Protein AF-A0A527VNT4-F1 (afdb_monomer_lite)

Structure (mmCIF, N/CA/C/O backbone):
data_AF-A0A527VNT4-F1
#
_entry.id   AF-A0A527VNT4-F1
#
loop_
_atom_site.group_PDB
_atom_site.id
_atom_site.type_symbol
_atom_site.label_atom_id
_atom_site.label_alt_id
_atom_site.label_comp_id
_atom_site.label_asym_id
_atom_site.label_entity_id
_atom_site.label_seq_id
_atom_site.pdbx_PDB_ins_code
_atom_site.Cartn_x
_atom_site.Cartn_y
_atom_site.Cartn_z
_atom_site.occupancy
_atom_site.B_iso_or_equiv
_atom_site.auth_seq_id
_atom_site.auth_comp_id
_atom_site.auth_asym_id
_atom_site.auth_atom_id
_atom_site.pdbx_PDB_model_num
ATOM 1 N N . ALA A 1 1 ? 6.107 -6.213 -21.093 1.00 64.38 1 ALA A N 1
ATOM 2 C CA . ALA A 1 1 ? 5.221 -5.391 -20.239 1.00 64.38 1 ALA A CA 1
ATOM 3 C C . ALA A 1 1 ? 4.875 -6.086 -18.918 1.00 64.38 1 ALA A C 1
ATOM 5 O O . ALA A 1 1 ? 5.212 -5.537 -17.880 1.00 64.38 1 ALA A O 1
ATOM 6 N N . ALA A 1 2 ? 4.307 -7.303 -18.926 1.00 72.25 2 ALA A N 1
ATOM 7 C CA . ALA A 1 2 ? 3.829 -7.984 -17.708 1.00 72.25 2 ALA A CA 1
ATOM 8 C C . ALA A 1 2 ? 4.857 -8.091 -16.556 1.00 72.25 2 ALA A C 1
ATOM 10 O O . ALA A 1 2 ? 4.521 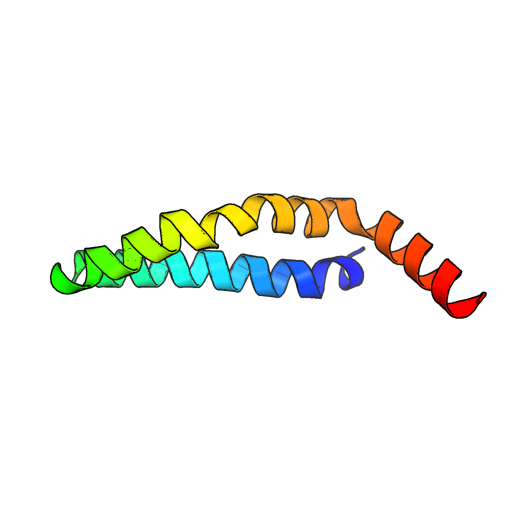-7.805 -15.413 1.00 72.25 2 ALA A O 1
ATOM 11 N N . MET A 1 3 ? 6.122 -8.426 -16.842 1.00 84.31 3 MET A N 1
ATOM 12 C CA . MET A 1 3 ? 7.167 -8.508 -15.804 1.00 84.31 3 MET A CA 1
ATOM 13 C C . MET A 1 3 ? 7.582 -7.147 -15.225 1.00 84.31 3 MET A C 1
ATOM 15 O O . MET A 1 3 ? 7.906 -7.069 -14.046 1.00 84.31 3 MET A O 1
ATOM 19 N N . ALA A 1 4 ? 7.526 -6.066 -16.010 1.00 89.88 4 ALA A N 1
ATOM 20 C CA . ALA A 1 4 ? 7.900 -4.728 -15.541 1.00 89.88 4 ALA A CA 1
ATOM 21 C C . ALA A 1 4 ? 6.920 -4.186 -14.484 1.00 89.88 4 ALA A C 1
ATOM 23 O O . ALA A 1 4 ? 7.316 -3.463 -13.573 1.00 89.88 4 ALA A O 1
ATOM 24 N N . GLY A 1 5 ? 5.644 -4.568 -14.588 1.00 93.00 5 GLY A N 1
ATOM 25 C CA . GLY A 1 5 ? 4.595 -4.161 -13.657 1.00 93.00 5 GLY A CA 1
ATOM 26 C C . GLY A 1 5 ? 4.460 -5.046 -12.414 1.00 93.00 5 GLY A C 1
ATOM 27 O O . GLY A 1 5 ? 3.724 -4.678 -11.504 1.00 93.00 5 GLY A O 1
ATOM 28 N N . ALA A 1 6 ? 5.147 -6.190 -12.331 1.00 95.81 6 ALA A N 1
ATOM 29 C CA . ALA A 1 6 ? 4.907 -7.184 -11.279 1.00 95.81 6 ALA A CA 1
ATOM 30 C C . ALA A 1 6 ? 5.171 -6.639 -9.862 1.00 95.81 6 ALA A C 1
ATOM 32 O O . ALA A 1 6 ? 4.320 -6.749 -8.979 1.00 95.81 6 ALA A O 1
ATOM 33 N N . THR A 1 7 ? 6.317 -5.989 -9.650 1.00 95.06 7 THR A N 1
ATOM 34 C CA . THR A 1 7 ? 6.684 -5.393 -8.355 1.00 95.06 7 THR A CA 1
ATOM 35 C C . THR A 1 7 ? 5.743 -4.259 -7.926 1.00 95.06 7 THR A C 1
ATOM 37 O O . THR A 1 7 ? 5.220 -4.322 -6.808 1.00 95.06 7 THR A O 1
ATOM 40 N N . PRO A 1 8 ? 5.470 -3.224 -8.755 1.00 96.81 8 PRO A N 1
ATOM 41 C CA . PRO A 1 8 ? 4.520 -2.186 -8.359 1.00 96.81 8 PRO A CA 1
ATOM 42 C C . PRO A 1 8 ? 3.098 -2.737 -8.180 1.00 96.81 8 PRO A C 1
ATOM 44 O O . PRO A 1 8 ? 2.381 -2.262 -7.298 1.00 96.81 8 PRO A O 1
ATOM 47 N N . TYR A 1 9 ? 2.711 -3.776 -8.930 1.00 97.50 9 TYR A N 1
ATOM 48 C CA . TYR A 1 9 ? 1.420 -4.439 -8.759 1.00 97.50 9 TYR A CA 1
ATOM 49 C C . TYR A 1 9 ? 1.311 -5.155 -7.411 1.00 97.50 9 TYR A C 1
ATOM 51 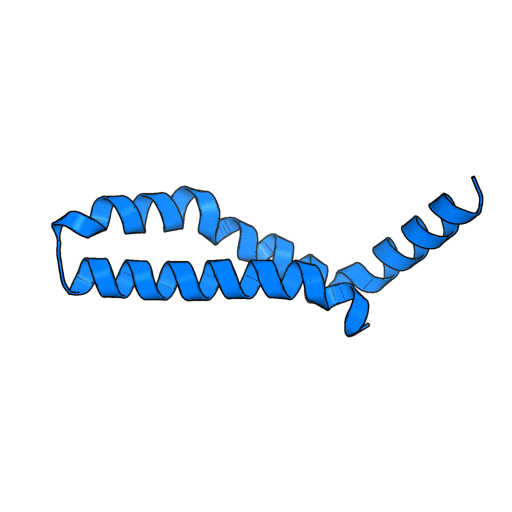O O . TYR A 1 9 ? 0.316 -4.972 -6.716 1.00 97.50 9 TYR A O 1
ATOM 59 N N . LEU A 1 10 ? 2.341 -5.901 -6.995 1.00 97.88 10 LEU A N 1
ATOM 60 C CA . LEU A 1 10 ? 2.355 -6.588 -5.700 1.00 97.88 10 LEU A CA 1
ATOM 61 C C . LEU A 1 10 ? 2.138 -5.612 -4.532 1.00 97.88 10 LEU A C 1
ATOM 63 O O . LEU A 1 10 ? 1.355 -5.891 -3.620 1.00 97.88 10 LEU A O 1
ATOM 67 N N . ARG A 1 11 ? 2.783 -4.440 -4.570 1.00 98.12 11 ARG A N 1
ATOM 68 C CA . ARG A 1 11 ? 2.579 -3.400 -3.549 1.00 98.12 11 ARG A CA 1
ATOM 69 C C . ARG A 1 11 ? 1.174 -2.807 -3.630 1.00 98.12 11 ARG A C 1
ATOM 71 O O . ARG A 1 11 ? 0.531 -2.642 -2.597 1.00 98.12 11 ARG A O 1
ATOM 78 N N . LEU A 1 12 ? 0.687 -2.522 -4.839 1.00 98.44 12 LEU A N 1
ATOM 79 C CA . LEU A 1 12 ? -0.658 -1.986 -5.052 1.00 98.44 12 LEU A CA 1
ATOM 80 C C . LEU A 1 12 ? -1.723 -2.906 -4.462 1.00 98.44 12 LEU A C 1
ATOM 82 O O . LEU A 1 12 ? -2.556 -2.446 -3.683 1.00 98.44 12 LEU A O 1
ATOM 86 N N . ILE A 1 13 ? -1.692 -4.195 -4.812 1.00 98.25 13 ILE A N 1
ATOM 87 C CA . ILE A 1 13 ? -2.713 -5.141 -4.356 1.00 98.25 13 ILE A CA 1
ATOM 88 C C . ILE A 1 13 ? -2.629 -5.365 -2.847 1.00 98.25 13 ILE A C 1
ATOM 90 O O . ILE A 1 13 ? -3.663 -5.448 -2.191 1.00 98.25 13 ILE A O 1
ATOM 94 N N . SER A 1 14 ? -1.421 -5.360 -2.276 1.00 98.44 14 SER A N 1
ATOM 95 C CA . SER A 1 14 ? -1.224 -5.437 -0.824 1.00 98.44 14 SER A CA 1
ATOM 96 C C . SER A 1 14 ? -1.865 -4.253 -0.094 1.00 98.44 14 SER A C 1
ATOM 98 O O . SER A 1 14 ? -2.543 -4.448 0.912 1.00 98.44 14 SER A O 1
ATOM 100 N N . LEU A 1 15 ? -1.711 -3.030 -0.615 1.00 98.69 15 LEU A N 1
ATOM 101 C CA . LEU A 1 15 ? -2.335 -1.836 -0.038 1.00 98.69 15 LEU A CA 1
ATOM 102 C C . LEU A 1 15 ? -3.862 -1.862 -0.172 1.00 98.69 15 LEU A C 1
ATOM 104 O O . LEU A 1 15 ? -4.568 -1.573 0.793 1.00 98.69 15 LEU A O 1
ATOM 108 N N . ALA A 1 16 ? -4.373 -2.235 -1.347 1.00 98.50 16 ALA A N 1
ATOM 109 C CA . ALA A 1 16 ? -5.809 -2.307 -1.600 1.00 98.50 16 ALA A CA 1
ATOM 110 C C . ALA A 1 16 ? -6.490 -3.368 -0.717 1.00 98.50 16 ALA A C 1
ATOM 112 O O . ALA A 1 16 ? -7.477 -3.074 -0.041 1.00 98.50 16 ALA A O 1
ATOM 113 N N . ALA A 1 17 ? -5.934 -4.583 -0.671 1.00 98.50 17 ALA A N 1
ATOM 114 C CA . ALA A 1 17 ? -6.445 -5.664 0.166 1.00 98.50 17 ALA A CA 1
ATOM 115 C C . ALA A 1 17 ? -6.310 -5.338 1.662 1.00 98.50 17 ALA A C 1
ATOM 117 O O . ALA A 1 17 ? -7.256 -5.538 2.422 1.00 98.50 17 ALA A O 1
ATOM 118 N N . GLY A 1 18 ? -5.169 -4.781 2.083 1.00 98.06 18 GLY A N 1
ATOM 119 C CA . GLY A 1 18 ? -4.948 -4.348 3.462 1.00 98.06 18 GLY A CA 1
ATOM 120 C C . GLY A 1 18 ? -5.975 -3.310 3.916 1.00 98.06 18 GLY A C 1
ATOM 121 O O . GLY A 1 18 ? -6.582 -3.469 4.973 1.00 98.06 18 GLY A O 1
ATOM 122 N N . GLY A 1 19 ? -6.247 -2.299 3.086 1.00 98.25 19 GLY A N 1
ATOM 123 C CA . GLY A 1 19 ? -7.284 -1.301 3.355 1.00 98.25 19 GLY A CA 1
ATOM 124 C C . GLY A 1 19 ? -8.682 -1.913 3.479 1.00 98.25 19 GLY A C 1
ATOM 125 O O . GLY A 1 19 ? -9.414 -1.577 4.410 1.00 98.25 19 GLY A O 1
ATOM 126 N N . ALA A 1 20 ? -9.036 -2.858 2.600 1.00 98.50 20 ALA A N 1
ATOM 127 C CA . ALA A 1 20 ? -10.318 -3.560 2.663 1.00 98.50 20 ALA A CA 1
ATOM 128 C C . ALA A 1 20 ? -10.478 -4.354 3.972 1.00 98.50 20 ALA A C 1
ATOM 130 O O . A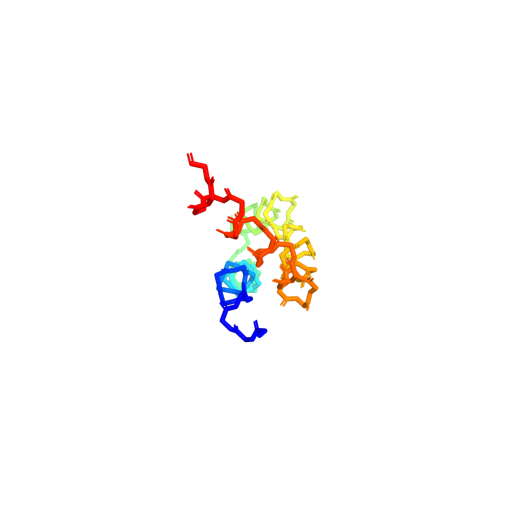LA A 1 20 ? -11.499 -4.224 4.649 1.00 98.50 20 ALA A O 1
ATOM 131 N N . TYR A 1 21 ? -9.459 -5.116 4.381 1.00 98.56 21 TYR A N 1
ATOM 132 C CA . TYR A 1 21 ? -9.509 -5.879 5.631 1.00 98.56 21 TYR A CA 1
ATOM 133 C C . TYR A 1 21 ? -9.513 -4.990 6.878 1.00 98.56 21 TYR A C 1
ATOM 135 O O . TYR A 1 21 ? -10.203 -5.304 7.850 1.00 98.56 21 TYR A O 1
ATOM 143 N N . LEU A 1 22 ? -8.806 -3.857 6.860 1.00 98.56 22 LEU A N 1
ATOM 144 C CA . LEU A 1 22 ? -8.865 -2.877 7.946 1.00 98.56 22 LEU A CA 1
ATOM 145 C C . LEU A 1 22 ? -10.258 -2.253 8.073 1.00 98.56 22 LEU A C 1
ATOM 147 O O . LEU A 1 22 ? -10.760 -2.113 9.189 1.00 98.56 22 LEU A O 1
ATOM 151 N N . ALA A 1 23 ? -10.906 -1.943 6.948 1.00 98.44 23 ALA A N 1
ATOM 152 C CA . ALA A 1 23 ? -12.278 -1.450 6.941 1.00 98.44 23 ALA A CA 1
ATOM 153 C C . ALA A 1 23 ? -13.250 -2.496 7.504 1.00 98.44 23 ALA A C 1
ATOM 155 O O . ALA A 1 23 ? -14.052 -2.170 8.377 1.00 98.44 23 ALA A O 1
ATOM 156 N N . GLN A 1 24 ? -13.130 -3.764 7.090 1.00 98.62 24 GLN A N 1
ATOM 157 C CA . GLN A 1 24 ? -13.926 -4.849 7.675 1.00 98.62 24 GLN A CA 1
ATOM 158 C C . GLN A 1 24 ? -13.686 -4.991 9.184 1.00 98.62 24 GLN A C 1
ATOM 160 O O . GLN A 1 24 ? -14.640 -5.139 9.946 1.00 98.62 24 GLN A O 1
ATOM 165 N N . GLY A 1 25 ? -12.435 -4.867 9.635 1.00 98.31 25 GLY A N 1
ATOM 166 C CA . GLY A 1 25 ? -12.093 -4.849 11.055 1.00 98.31 25 GLY A CA 1
ATOM 167 C C . GLY A 1 25 ? -12.754 -3.698 11.821 1.00 98.31 25 GLY A C 1
ATOM 168 O O . GLY A 1 25 ? -13.221 -3.914 12.933 1.00 98.31 25 GLY A O 1
ATOM 169 N N . GLY A 1 26 ? -12.840 -2.505 11.226 1.00 98.31 26 GLY A N 1
ATOM 170 C CA . GLY A 1 26 ? -13.532 -1.350 11.809 1.00 98.31 26 GLY A CA 1
ATOM 171 C C . GLY A 1 26 ? -15.058 -1.489 11.851 1.00 98.31 26 GLY A C 1
ATOM 172 O O . GLY A 1 26 ? -15.691 -0.960 12.764 1.00 98.31 26 GLY A O 1
ATOM 173 N N . LEU A 1 27 ? -15.653 -2.214 10.894 1.00 98.00 27 LEU A N 1
ATOM 174 C CA . LEU A 1 27 ? -17.082 -2.553 10.909 1.00 98.00 27 LEU A CA 1
ATOM 175 C C . LEU A 1 27 ? -17.419 -3.564 12.015 1.00 98.00 27 LEU A C 1
ATOM 177 O O . LEU A 1 27 ? -18.488 -3.473 12.613 1.00 98.00 27 LEU A O 1
ATOM 181 N N . ALA A 1 28 ? -16.512 -4.507 12.288 1.00 98.44 28 ALA A N 1
ATOM 182 C CA . ALA A 1 28 ? -16.679 -5.516 13.333 1.00 98.44 28 ALA A CA 1
ATOM 183 C C . ALA A 1 28 ? -16.366 -4.983 14.745 1.00 98.44 28 ALA A C 1
ATOM 185 O O . ALA A 1 28 ? -17.029 -5.365 15.705 1.00 98.44 28 ALA A O 1
ATOM 186 N N . ASP A 1 29 ? -15.372 -4.099 14.877 1.00 98.25 29 ASP A N 1
ATOM 187 C CA . ASP A 1 29 ? -14.942 -3.512 16.147 1.00 98.25 29 ASP A CA 1
ATOM 188 C C . ASP A 1 29 ? -14.593 -2.025 15.975 1.00 98.25 29 ASP A C 1
ATOM 190 O O . ASP A 1 29 ? -13.616 -1.648 15.319 1.00 98.25 29 ASP A O 1
ATOM 194 N N . ARG A 1 30 ? -15.370 -1.162 16.640 1.00 97.62 30 ARG A N 1
ATOM 195 C CA . ARG A 1 30 ? -15.204 0.296 16.576 1.00 97.62 30 ARG A CA 1
ATOM 196 C C . ARG A 1 30 ? -13.846 0.775 17.090 1.00 97.62 30 ARG A C 1
ATOM 198 O O . ARG A 1 30 ? -13.384 1.821 16.636 1.00 97.62 30 ARG A O 1
ATOM 205 N N . SER A 1 31 ? -13.185 0.030 17.981 1.00 97.88 31 SER A N 1
ATOM 206 C CA . SER A 1 31 ? -11.847 0.383 18.476 1.00 97.88 31 SER A CA 1
ATOM 207 C C . SER A 1 31 ? -10.798 0.414 17.352 1.00 97.88 31 SER A C 1
ATOM 209 O O . SER A 1 31 ? -9.807 1.140 17.433 1.00 97.88 31 SER A O 1
ATOM 211 N N . ARG A 1 32 ? -11.052 -0.299 16.244 1.00 98.19 32 ARG A N 1
ATOM 212 C CA . ARG A 1 32 ? -10.156 -0.405 15.082 1.00 98.19 32 ARG A CA 1
ATOM 213 C C . ARG A 1 32 ? -10.338 0.700 14.042 1.00 98.19 32 ARG A C 1
ATOM 215 O O . ARG A 1 32 ? -9.537 0.794 13.111 1.00 98.19 32 ARG A O 1
ATOM 222 N N . ILE A 1 33 ? -11.347 1.563 14.186 1.00 98.56 33 ILE A N 1
ATOM 223 C CA . ILE A 1 33 ? -11.634 2.634 13.216 1.00 98.56 33 ILE A CA 1
ATOM 224 C C . ILE A 1 33 ? -10.450 3.597 13.080 1.00 98.56 33 ILE A C 1
ATOM 226 O O . ILE A 1 33 ? -10.126 4.003 11.964 1.00 98.56 33 ILE A O 1
ATOM 230 N N . ALA A 1 34 ? -9.776 3.932 14.186 1.00 98.50 34 ALA A N 1
ATOM 231 C CA . ALA A 1 34 ? -8.615 4.821 14.163 1.00 98.50 34 ALA A CA 1
ATOM 232 C C . ALA A 1 34 ? -7.478 4.256 13.293 1.00 98.50 34 ALA A C 1
ATOM 234 O O . ALA A 1 34 ? -6.897 4.982 12.488 1.00 98.50 34 ALA A O 1
ATOM 235 N N . LEU A 1 35 ? -7.224 2.945 13.384 1.00 98.25 35 LEU A N 1
ATOM 236 C CA . LEU A 1 35 ? -6.223 2.261 12.565 1.00 98.25 35 LEU A CA 1
ATOM 237 C C . LEU A 1 35 ? -6.612 2.250 11.080 1.00 98.25 35 LEU A C 1
ATOM 239 O O . LEU A 1 35 ? -5.787 2.562 10.223 1.00 98.25 35 LEU A O 1
ATOM 243 N N . CYS A 1 36 ? -7.873 1.931 10.768 1.00 98.62 36 CYS A N 1
ATOM 244 C CA . CYS A 1 36 ? -8.373 1.966 9.393 1.00 98.62 36 CYS A CA 1
ATOM 245 C C . CYS A 1 36 ? -8.250 3.368 8.781 1.00 98.62 36 CYS A C 1
ATOM 247 O O . CYS A 1 36 ? -7.835 3.504 7.630 1.00 98.62 36 CYS A O 1
ATOM 249 N N . ARG A 1 37 ? -8.594 4.409 9.548 1.00 98.38 37 ARG A N 1
ATOM 250 C CA . ARG A 1 37 ? -8.508 5.802 9.100 1.00 98.38 37 ARG A CA 1
ATOM 251 C C . ARG A 1 37 ? -7.065 6.212 8.831 1.00 98.38 37 ARG A C 1
ATOM 253 O O . ARG A 1 37 ? -6.785 6.710 7.747 1.00 98.38 37 ARG A O 1
ATOM 260 N N . PHE A 1 38 ? -6.155 5.923 9.762 1.00 98.69 38 PHE A N 1
ATOM 261 C CA . PHE A 1 38 ? -4.730 6.187 9.574 1.00 98.69 38 PHE A CA 1
ATOM 262 C C . PHE A 1 38 ? -4.211 5.554 8.278 1.00 98.69 38 PHE A C 1
ATOM 264 O O . PHE A 1 38 ? -3.561 6.224 7.477 1.00 98.69 38 PHE A O 1
ATOM 271 N N . PHE A 1 39 ? -4.547 4.284 8.037 1.00 98.75 39 PHE A N 1
ATOM 272 C CA . PHE A 1 39 ? -4.117 3.586 6.831 1.00 98.75 39 PHE A CA 1
ATOM 273 C C . PHE A 1 39 ? -4.683 4.213 5.549 1.00 98.75 39 PHE A C 1
ATOM 275 O O . PHE A 1 39 ? -3.948 4.415 4.579 1.00 98.75 39 PHE A O 1
ATOM 282 N N . ALA A 1 40 ? -5.978 4.540 5.543 1.00 98.44 40 ALA A N 1
ATOM 283 C CA . ALA A 1 40 ? -6.643 5.151 4.397 1.00 98.44 40 ALA A CA 1
ATOM 284 C C . ALA A 1 40 ? -6.055 6.528 4.047 1.00 98.44 40 ALA A C 1
ATOM 286 O O . ALA A 1 40 ? -5.830 6.816 2.874 1.00 98.44 40 ALA A O 1
ATOM 287 N N . GLU A 1 41 ? -5.776 7.351 5.057 1.00 98.38 41 GLU A N 1
ATOM 288 C CA . GLU A 1 41 ? -5.278 8.718 4.874 1.00 98.38 41 GLU A CA 1
ATOM 289 C C . GLU A 1 41 ? -3.792 8.763 4.490 1.00 98.38 41 GLU A C 1
ATOM 291 O O . GLU A 1 41 ? -3.395 9.637 3.723 1.00 98.38 41 GLU A O 1
ATOM 296 N N . ASN A 1 42 ? -2.973 7.824 4.980 1.00 98.44 42 ASN A N 1
ATOM 297 C CA . ASN A 1 42 ? -1.513 7.916 4.850 1.00 98.44 42 ASN A CA 1
ATOM 298 C C . ASN A 1 42 ? -0.901 6.932 3.844 1.00 98.44 42 ASN A C 1
ATOM 300 O O . ASN A 1 42 ? 0.147 7.232 3.282 1.00 98.44 42 ASN A O 1
ATOM 304 N N . LEU A 1 43 ? -1.521 5.769 3.609 1.00 98.31 43 LEU A N 1
ATOM 305 C CA . LEU A 1 43 ? -0.926 4.704 2.786 1.00 98.31 43 LEU A CA 1
ATOM 306 C C . LEU A 1 43 ? -1.740 4.398 1.527 1.00 98.31 43 LEU A C 1
ATOM 308 O O . LEU A 1 43 ? -1.178 4.192 0.451 1.00 98.31 43 LEU A O 1
ATOM 312 N N . LEU A 1 44 ? -3.072 4.370 1.627 1.00 98.12 44 LEU A N 1
ATOM 313 C CA . LEU A 1 44 ? -3.918 3.905 0.521 1.00 98.12 44 LEU A CA 1
ATOM 314 C C . LEU A 1 44 ? -3.799 4.786 -0.737 1.00 98.12 44 LEU A C 1
ATOM 316 O O . LEU A 1 44 ? -3.920 4.281 -1.856 1.00 98.12 44 LEU A O 1
ATOM 320 N N . GLY A 1 45 ? -3.490 6.077 -0.578 1.00 98.06 45 GLY A N 1
ATOM 321 C CA . GLY A 1 45 ? -3.269 7.009 -1.689 1.00 98.06 45 GLY A CA 1
ATOM 322 C C . GLY A 1 45 ? -2.128 6.609 -2.636 1.00 98.06 45 GLY A C 1
ATOM 323 O O . GLY A 1 45 ? -2.179 6.927 -3.826 1.00 98.06 45 GLY A O 1
ATOM 324 N N . GLU A 1 46 ? -1.140 5.837 -2.164 1.00 98.12 46 GLU A N 1
ATOM 325 C CA . GLU A 1 46 ? -0.031 5.347 -2.995 1.00 98.12 46 GLU A CA 1
ATOM 326 C C . GLU A 1 46 ? -0.500 4.475 -4.171 1.00 98.12 46 GLU A C 1
ATOM 328 O O . GLU A 1 46 ? 0.174 4.398 -5.204 1.00 98.12 46 GLU A O 1
ATOM 333 N N . THR A 1 47 ? -1.664 3.827 -4.037 1.00 98.38 47 THR A N 1
ATOM 334 C CA . THR A 1 47 ? -2.230 2.930 -5.057 1.00 98.38 47 THR A CA 1
ATOM 335 C C . THR A 1 47 ? -2.404 3.614 -6.410 1.00 98.38 47 THR A C 1
ATOM 337 O O . THR A 1 47 ? -2.187 2.976 -7.440 1.00 98.38 47 THR A O 1
ATOM 340 N N . ARG A 1 48 ? -2.707 4.920 -6.436 1.00 97.62 48 ARG A N 1
ATOM 341 C CA . ARG A 1 48 ? -2.839 5.691 -7.679 1.00 97.62 48 ARG A CA 1
ATOM 342 C C . ARG A 1 48 ? -1.533 5.720 -8.470 1.00 97.62 48 ARG A C 1
ATOM 344 O O . ARG A 1 48 ? -1.517 5.321 -9.632 1.00 97.62 48 ARG A O 1
ATOM 351 N N . ALA A 1 49 ? -0.445 6.141 -7.829 1.00 97.50 49 ALA A N 1
ATOM 352 C CA . ALA A 1 49 ? 0.866 6.216 -8.470 1.00 97.50 49 ALA A CA 1
A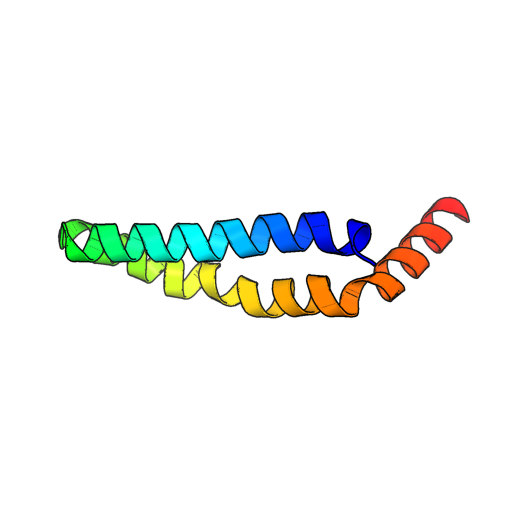TOM 353 C C . ALA A 1 49 ? 1.403 4.818 -8.817 1.00 97.50 49 ALA A C 1
ATOM 355 O O . ALA A 1 49 ? 2.045 4.625 -9.846 1.00 97.50 49 ALA A O 1
ATOM 356 N N . LEU A 1 50 ? 1.130 3.810 -7.980 1.00 97.75 50 LEU A N 1
ATOM 357 C CA . LEU A 1 50 ? 1.501 2.429 -8.289 1.00 97.75 50 LEU A CA 1
ATOM 358 C C . LEU A 1 50 ? 0.760 1.905 -9.523 1.00 97.75 50 LEU A C 1
ATOM 360 O O . LEU A 1 50 ? 1.384 1.245 -10.346 1.00 97.75 50 LEU A O 1
ATOM 364 N N . LYS A 1 51 ? -0.524 2.240 -9.698 1.00 97.56 51 LYS A N 1
ATOM 365 C CA . LYS A 1 51 ? -1.311 1.850 -10.876 1.00 97.56 51 LYS A CA 1
ATOM 366 C C . LYS A 1 51 ? -0.689 2.406 -12.156 1.00 97.56 51 LYS A C 1
ATOM 368 O O . LYS A 1 51 ? -0.523 1.668 -13.118 1.00 97.56 51 LYS A O 1
ATOM 373 N N . GLU A 1 52 ? -0.316 3.683 -12.151 1.00 96.56 52 GLU A N 1
ATOM 374 C CA . GLU A 1 52 ? 0.363 4.330 -13.284 1.00 96.56 52 GLU A CA 1
ATOM 375 C C . GLU A 1 52 ? 1.682 3.609 -13.614 1.00 96.56 52 GLU A C 1
ATOM 377 O O . GLU A 1 52 ? 1.928 3.258 -14.763 1.00 96.56 52 GLU A O 1
ATOM 382 N N . ARG A 1 53 ? 2.486 3.242 -12.605 1.00 95.81 53 ARG A N 1
ATOM 383 C CA . ARG A 1 53 ? 3.709 2.440 -12.819 1.00 95.81 53 ARG A CA 1
ATOM 384 C C . ARG A 1 53 ? 3.434 1.045 -13.385 1.00 95.81 53 ARG A C 1
ATOM 386 O O . ARG A 1 53 ? 4.241 0.547 -14.163 1.00 95.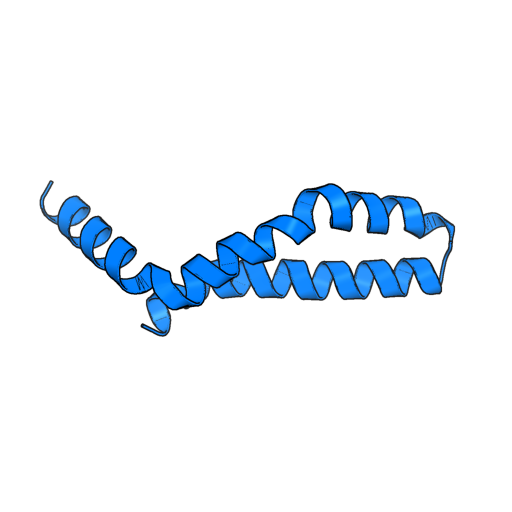81 53 ARG A O 1
ATOM 393 N N . VAL A 1 54 ? 2.334 0.402 -12.986 1.00 96.75 54 VAL A N 1
ATOM 394 C CA . VAL A 1 54 ? 1.950 -0.928 -13.489 1.00 96.75 54 VAL A CA 1
ATOM 395 C C . VAL A 1 54 ? 1.584 -0.875 -14.970 1.00 96.75 54 VAL A C 1
ATOM 397 O O . VAL A 1 54 ? 1.999 -1.756 -15.720 1.00 96.75 54 VAL A O 1
ATOM 400 N N . ILE A 1 55 ? 0.800 0.126 -15.374 1.00 95.81 55 ILE A N 1
ATOM 401 C CA . ILE A 1 55 ? 0.236 0.209 -16.727 1.00 95.81 55 ILE A CA 1
ATOM 402 C C . ILE A 1 55 ? 1.251 0.825 -17.697 1.00 95.81 55 ILE A C 1
ATOM 404 O O . ILE A 1 55 ? 1.495 0.261 -18.762 1.00 95.81 55 ILE A O 1
ATOM 408 N N . ASP A 1 56 ? 1.899 1.918 -17.293 1.00 94.88 56 ASP A N 1
ATOM 409 C CA . ASP A 1 56 ? 2.669 2.779 -18.1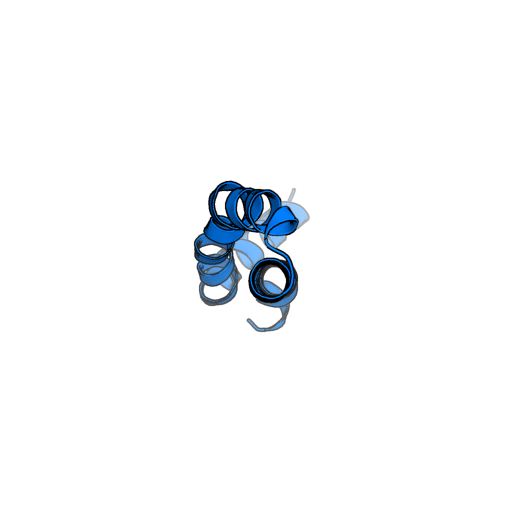98 1.00 94.88 56 ASP A CA 1
ATOM 410 C C . ASP A 1 56 ? 4.189 2.744 -17.925 1.00 94.88 56 ASP A C 1
ATOM 412 O O . ASP A 1 56 ? 4.991 3.232 -18.718 1.00 94.88 56 ASP A O 1
ATOM 416 N N . GLY A 1 57 ? 4.639 2.138 -16.819 1.00 93.69 57 GLY A N 1
ATOM 417 C CA . GLY A 1 57 ? 6.035 2.227 -16.358 1.00 93.69 57 GLY A CA 1
ATOM 418 C C . GLY A 1 57 ? 7.062 1.361 -17.102 1.00 93.69 57 GLY A C 1
ATOM 419 O O . GLY A 1 57 ? 8.258 1.448 -16.814 1.00 93.69 57 GLY A O 1
ATOM 420 N N . ALA A 1 58 ? 6.633 0.513 -18.040 1.00 95.50 58 ALA A N 1
ATOM 421 C CA . ALA A 1 58 ? 7.509 -0.477 -18.670 1.00 95.50 58 ALA A CA 1
ATOM 422 C C . ALA A 1 58 ? 8.640 0.149 -19.504 1.00 95.50 58 ALA A C 1
ATOM 424 O O . ALA A 1 58 ? 9.763 -0.357 -19.486 1.00 95.50 58 ALA A O 1
ATOM 425 N N . GLU A 1 59 ? 8.357 1.240 -20.218 1.00 94.44 59 GLU A N 1
ATOM 426 C CA . GLU A 1 59 ? 9.344 1.922 -21.060 1.00 94.44 59 GLU A CA 1
ATOM 427 C C . GLU A 1 59 ? 10.442 2.580 -20.217 1.00 94.44 59 GLU A C 1
ATOM 429 O O . GLU A 1 59 ? 11.627 2.335 -20.441 1.00 94.44 59 GLU A O 1
ATOM 434 N N . SER A 1 60 ? 10.048 3.336 -19.188 1.00 92.88 60 SER A N 1
ATOM 435 C CA . SER A 1 60 ? 10.980 3.986 -18.260 1.00 92.88 60 SER A CA 1
ATOM 436 C C . SER A 1 60 ? 11.922 2.976 -17.590 1.00 92.88 60 SER A C 1
ATOM 438 O O . SER A 1 60 ? 13.134 3.193 -17.537 1.00 92.88 60 SER A O 1
ATOM 440 N N . LEU A 1 61 ? 11.400 1.813 -17.174 1.00 93.19 61 LEU A N 1
ATOM 441 C CA . LEU A 1 61 ? 12.220 0.740 -16.605 1.00 93.19 61 LEU A CA 1
ATOM 442 C C . LEU A 1 61 ? 13.236 0.183 -17.615 1.00 93.19 61 LEU A C 1
ATOM 444 O O . LEU A 1 61 ? 14.389 -0.057 -17.258 1.00 93.19 61 LEU A O 1
ATOM 448 N N . ALA A 1 62 ? 12.832 -0.014 -18.873 1.00 93.88 62 ALA A N 1
ATOM 449 C CA . ALA A 1 62 ? 13.730 -0.505 -19.915 1.00 93.88 62 ALA A CA 1
ATOM 450 C C . ALA A 1 62 ? 14.861 0.493 -20.216 1.00 93.88 62 ALA A C 1
ATOM 452 O O . ALA A 1 62 ? 16.008 0.081 -20.393 1.00 93.88 62 ALA A O 1
ATOM 453 N N . VAL A 1 63 ? 14.555 1.795 -20.246 1.00 95.75 63 VAL A N 1
ATOM 454 C CA . VAL A 1 63 ? 15.555 2.861 -20.421 1.00 95.75 63 VAL A CA 1
ATOM 455 C C . VAL A 1 63 ? 16.543 2.877 -19.254 1.00 95.75 63 VAL A C 1
ATOM 457 O O . VAL A 1 63 ? 17.751 2.849 -19.483 1.00 95.75 63 VAL A O 1
ATOM 460 N N . ALA A 1 64 ? 16.047 2.846 -18.014 1.00 94.31 64 ALA A N 1
ATOM 461 C CA . ALA A 1 64 ? 16.893 2.822 -16.822 1.00 94.31 64 ALA A CA 1
ATOM 462 C C . ALA A 1 64 ? 17.809 1.586 -16.784 1.00 94.31 64 ALA A C 1
ATOM 464 O O . ALA A 1 64 ? 19.000 1.706 -16.501 1.00 94.31 64 ALA A O 1
ATOM 465 N N . GLY A 1 65 ? 17.279 0.407 -17.126 1.00 94.19 65 GLY A N 1
ATOM 466 C CA . GLY A 1 65 ? 18.058 -0.831 -17.181 1.00 94.19 65 GLY A CA 1
ATOM 467 C C . GLY A 1 65 ? 19.189 -0.780 -18.209 1.00 94.19 65 GLY A C 1
ATOM 468 O O . GLY A 1 65 ? 20.301 -1.206 -17.911 1.00 94.19 65 GLY A O 1
ATOM 469 N N . LYS A 1 66 ? 18.940 -0.206 -19.395 1.00 95.88 66 LYS A N 1
ATOM 470 C CA . LYS A 1 66 ? 19.992 0.009 -20.402 1.00 95.88 66 LYS A CA 1
ATOM 471 C C . LYS A 1 66 ? 21.089 0.935 -19.877 1.00 95.88 66 LYS A C 1
ATOM 473 O O . LYS A 1 66 ? 22.256 0.578 -19.980 1.00 95.88 66 LYS A O 1
ATOM 478 N N . ALA A 1 67 ? 20.707 2.074 -19.291 1.00 96.88 67 ALA A N 1
ATOM 479 C CA . ALA A 1 67 ? 21.650 3.059 -18.762 1.00 96.88 67 ALA A CA 1
ATOM 480 C C . ALA A 1 67 ? 22.560 2.474 -17.667 1.00 96.88 67 ALA A C 1
ATOM 482 O O . ALA A 1 67 ? 23.757 2.744 -17.663 1.00 96.88 67 ALA A O 1
ATOM 483 N N . LEU A 1 68 ? 22.005 1.640 -16.779 1.00 95.94 68 LEU A N 1
ATOM 484 C CA . LEU A 1 68 ? 22.747 0.998 -15.690 1.00 95.94 68 LEU A CA 1
ATOM 485 C C . LEU A 1 68 ? 23.816 0.015 -16.187 1.00 95.94 68 LEU A C 1
ATOM 487 O O . LEU A 1 68 ? 24.874 -0.079 -15.583 1.00 95.94 68 LEU A O 1
ATOM 491 N N . ILE A 1 69 ? 23.536 -0.730 -17.258 1.00 95.25 69 ILE A N 1
ATOM 492 C CA . ILE A 1 69 ? 24.457 -1.745 -17.799 1.00 95.25 69 ILE A CA 1
ATOM 493 C C . ILE A 1 69 ? 25.526 -1.101 -18.699 1.00 95.25 69 ILE A C 1
ATOM 495 O O . ILE A 1 69 ? 26.582 -1.685 -18.920 1.00 95.25 69 ILE A O 1
ATOM 499 N N . SER A 1 70 ? 25.256 0.093 -19.234 1.00 89.06 70 SER A N 1
ATOM 500 C CA . SER A 1 70 ? 26.201 0.855 -20.058 1.00 89.06 70 SER A CA 1
ATOM 501 C C . SER A 1 70 ? 27.162 1.757 -19.274 1.00 89.06 70 SER A C 1
ATOM 503 O O . SER A 1 70 ? 28.011 2.390 -19.901 1.00 89.06 70 SER A O 1
ATOM 505 N N . ALA A 1 71 ? 26.986 1.871 -17.954 1.00 67.31 71 ALA A N 1
ATOM 506 C CA . ALA A 1 71 ? 27.838 2.647 -17.050 1.00 67.31 71 ALA A CA 1
ATOM 507 C C . ALA A 1 71 ? 28.956 1.774 -16.466 1.00 67.31 71 ALA A C 1
ATOM 509 O O . ALA A 1 71 ? 30.073 2.313 -16.296 1.00 67.31 71 ALA A O 1
#

Foldseek 3Di:
DQVQLPVLVVLLVCLVVVLVVLVVVCVVPVVSVVVSVCSVVPPNVVNVVSVCCNPPVPVVVVVVVVVVVVD

Sequence (71 aa):
AAMAGATPYLRLISLAAGGAYLAQGGLADRSRIALCRFFAENLLGETRALKERVIDGAESLAVAGKALISA

pLDDT: mean 95.55, std 6.36, range [64.38, 98.75]

Radius of gyration: 16.53 Å; chains: 1; bounding box: 45×17×40 Å

Secondary structure (DSSP, 8-state):
-TTTTHHHHHHHHHHHHHHHHHHHHHHH-GGGHHHHHHHHHHTTTHHHHHHHHHHHTHHHHHHHHHHHH--